Protein AF-A0A740TVR3-F1 (afdb_monomer_lite)

Organism: NCBI:txid1620419

pLDDT: mean 89.8, std 11.78, range [34.44, 98.0]

Sequence (147 aa):
MEESYIRVKETINGYERLLNIIEQHQGNDGICRLSKKKISSLFGISYTGTLKKLNFLMKYGLIEQDGGGFTRTEKDVILHTPLSLIIRILLLVSKRPDVFSSFKQQAELLGETYENVQTAWGFHGYFFGSKYPNDNQMEVLKENGLK

Radius of gyration: 17.54 Å; chains: 1; bounding box: 45×30×44 Å

Secondary structure (DSSP, 8-state):
-HHHHHHHHHHHHHHHHHHHHHHHTB-TTS-B---HHHHHHHHTS-HHHHHHHHHHHHHTTSEEEETTEEEE-S--TTTSSHHHHHHHHHHHHHH-GGGTT-HHHHHHHHT--HHHHHHHHHHHHHHHSSSS--HHHHHHHHHSS--

Foldseek 3Di:
DVQLVVLLVCVQVLLVVLLVLQQVQADPVQFRQDDLVRSCVVSPDDSVVSVVSVVQCVVLVQWDQPPNGIHGDPDHPCVSALNVVLLVLLLCCLVPVVCVVPLPVSCVVVVHDSVSSVVNLVSVCVSVVHSDDDPVSSVCSVVPVDD

Structure (mmCIF, N/CA/C/O backbone):
data_AF-A0A740TVR3-F1
#
_entry.id   AF-A0A740TVR3-F1
#
loop_
_atom_site.group_PDB
_atom_site.id
_atom_site.type_symbol
_atom_site.label_atom_id
_atom_site.label_alt_id
_atom_site.label_comp_id
_atom_site.label_asym_id
_atom_site.label_entity_id
_atom_site.label_seq_id
_atom_site.pdbx_PDB_ins_code
_atom_site.Cartn_x
_atom_site.Cartn_y
_atom_site.Cartn_z
_atom_site.occupancy
_atom_site.B_iso_or_equiv
_atom_site.auth_seq_id
_atom_site.auth_comp_id
_atom_site.auth_asym_id
_atom_site.auth_atom_id
_atom_site.pdbx_PDB_model_num
ATOM 1 N N . MET A 1 1 ? 21.715 -5.295 0.402 1.00 64.94 1 MET A N 1
ATOM 2 C CA . MET A 1 1 ? 20.537 -6.174 0.205 1.00 64.94 1 MET A CA 1
ATOM 3 C C . MET A 1 1 ? 19.779 -6.423 1.506 1.00 64.94 1 MET A C 1
ATOM 5 O O . MET A 1 1 ? 18.557 -6.357 1.480 1.00 64.94 1 MET A O 1
ATOM 9 N N . GLU A 1 2 ? 20.462 -6.637 2.634 1.00 78.81 2 GLU A N 1
ATOM 10 C CA . GLU A 1 2 ? 19.823 -6.887 3.939 1.00 78.81 2 GLU A CA 1
ATOM 11 C C . GLU A 1 2 ? 18.919 -5.737 4.426 1.00 78.81 2 GLU A C 1
ATOM 13 O O . GLU A 1 2 ? 17.769 -5.973 4.785 1.00 78.81 2 GLU A O 1
ATOM 18 N N . GLU A 1 3 ? 19.360 -4.478 4.320 1.00 84.62 3 GLU A N 1
ATOM 19 C CA . GLU A 1 3 ? 18.525 -3.323 4.695 1.00 84.62 3 GLU A CA 1
ATOM 20 C C . GLU A 1 3 ? 17.240 -3.195 3.864 1.00 84.62 3 GLU A C 1
ATOM 22 O O . GLU A 1 3 ? 16.172 -2.911 4.404 1.00 84.62 3 GLU A O 1
ATOM 27 N N . SER A 1 4 ? 17.315 -3.408 2.547 1.00 85.12 4 SER A N 1
ATOM 28 C CA . SER A 1 4 ? 16.141 -3.341 1.669 1.00 85.12 4 SER A CA 1
ATOM 29 C C . SER A 1 4 ? 15.120 -4.416 2.020 1.00 85.12 4 SER A C 1
ATOM 31 O O . SER A 1 4 ? 13.924 -4.135 2.069 1.00 85.12 4 SER A O 1
ATOM 33 N N . TYR A 1 5 ? 15.590 -5.629 2.326 1.00 87.25 5 TYR A N 1
ATOM 34 C CA . TYR A 1 5 ? 14.737 -6.712 2.805 1.00 87.25 5 TYR A CA 1
ATOM 35 C C . TYR A 1 5 ? 14.031 -6.340 4.117 1.00 87.25 5 TYR A C 1
ATOM 37 O O . TYR A 1 5 ? 12.817 -6.520 4.229 1.00 87.25 5 TYR A O 1
ATOM 45 N N . ILE A 1 6 ? 14.759 -5.749 5.072 1.00 91.62 6 ILE A N 1
ATOM 46 C CA . ILE A 1 6 ? 14.182 -5.257 6.331 1.00 91.62 6 ILE A CA 1
ATOM 47 C C . ILE A 1 6 ? 13.085 -4.220 6.050 1.00 91.62 6 ILE A C 1
ATOM 49 O O . ILE A 1 6 ? 11.966 -4.388 6.528 1.00 91.62 6 ILE A O 1
ATOM 53 N N . ARG A 1 7 ? 13.342 -3.212 5.202 1.00 92.81 7 ARG A N 1
ATOM 54 C CA . ARG A 1 7 ? 12.353 -2.162 4.878 1.00 92.81 7 ARG A CA 1
ATOM 55 C C . ARG A 1 7 ? 11.090 -2.706 4.213 1.00 92.81 7 ARG A C 1
ATOM 57 O O . ARG A 1 7 ? 9.987 -2.258 4.540 1.00 92.81 7 ARG A O 1
ATOM 64 N N . VAL A 1 8 ? 11.229 -3.662 3.289 1.00 92.69 8 VAL A N 1
ATOM 65 C CA . VAL A 1 8 ? 10.079 -4.331 2.656 1.00 92.69 8 VAL A CA 1
ATOM 66 C C . VAL A 1 8 ? 9.262 -5.063 3.718 1.00 92.69 8 VAL A C 1
ATOM 68 O O . VAL A 1 8 ? 8.055 -4.834 3.834 1.00 92.69 8 VAL A O 1
ATOM 71 N N . LYS A 1 9 ? 9.924 -5.886 4.540 1.00 94.06 9 LYS A N 1
ATOM 72 C CA . LYS A 1 9 ? 9.279 -6.677 5.592 1.00 94.06 9 LYS A CA 1
ATOM 73 C C . LYS A 1 9 ? 8.567 -5.793 6.615 1.00 94.06 9 LYS A C 1
ATOM 75 O O . LYS A 1 9 ? 7.408 -6.040 6.929 1.00 94.06 9 LYS A O 1
ATOM 80 N N . GLU A 1 10 ? 9.216 -4.739 7.101 1.00 94.44 10 GLU A N 1
ATOM 81 C CA . GLU A 1 10 ? 8.622 -3.778 8.039 1.00 94.44 10 GLU A CA 1
ATOM 82 C C . GLU A 1 10 ? 7.412 -3.055 7.445 1.00 94.44 10 GLU A C 1
ATOM 84 O O . GLU A 1 10 ? 6.418 -2.821 8.137 1.00 94.44 10 GLU A O 1
ATOM 89 N N . THR A 1 11 ? 7.460 -2.730 6.152 1.00 94.56 11 THR A N 1
ATOM 90 C CA . THR A 1 11 ? 6.354 -2.056 5.467 1.00 94.56 11 THR A CA 1
ATOM 91 C C . THR A 1 11 ? 5.124 -2.946 5.383 1.00 94.56 11 THR A C 1
ATOM 93 O O . THR A 1 11 ? 4.036 -2.493 5.755 1.00 94.56 11 THR A O 1
ATOM 96 N N . ILE A 1 12 ? 5.303 -4.198 4.949 1.00 95.69 12 ILE A N 1
ATOM 97 C CA . ILE A 1 12 ? 4.232 -5.200 4.858 1.00 95.69 12 ILE A CA 1
ATOM 98 C C . ILE A 1 12 ? 3.682 -5.497 6.254 1.00 95.69 12 ILE A C 1
ATOM 100 O O . ILE A 1 12 ? 2.488 -5.324 6.486 1.00 95.69 12 ILE A O 1
ATOM 104 N N . ASN A 1 13 ? 4.556 -5.802 7.219 1.00 95.81 13 ASN A N 1
ATOM 105 C CA . ASN A 1 13 ? 4.166 -6.056 8.607 1.00 95.81 13 ASN A CA 1
ATOM 106 C C . ASN A 1 13 ? 3.408 -4.875 9.223 1.00 95.81 13 ASN A C 1
ATOM 108 O O . ASN A 1 13 ? 2.499 -5.067 10.026 1.00 95.81 13 ASN A O 1
ATOM 112 N N . GLY A 1 14 ? 3.763 -3.642 8.859 1.00 96.12 14 GLY A N 1
ATOM 113 C CA . GLY A 1 14 ? 3.053 -2.454 9.312 1.00 96.12 14 GLY A CA 1
ATOM 114 C C . GLY A 1 14 ? 1.620 -2.365 8.780 1.00 96.12 14 GLY A C 1
ATOM 115 O O . GLY A 1 14 ? 0.759 -1.849 9.486 1.00 96.12 14 GLY A O 1
ATOM 116 N N . TYR A 1 15 ? 1.352 -2.835 7.559 1.00 97.69 15 TYR A N 1
ATOM 117 C CA . TYR A 1 15 ? -0.012 -2.922 7.029 1.00 97.69 15 TYR A CA 1
ATOM 118 C C . TYR A 1 15 ? -0.782 -4.086 7.658 1.00 97.69 15 TYR A C 1
ATOM 120 O O . TYR A 1 15 ? -1.875 -3.861 8.171 1.00 97.69 15 TYR A O 1
ATOM 128 N N . GLU A 1 16 ? -0.179 -5.273 7.730 1.00 97.44 16 GLU A N 1
ATOM 129 C CA . GLU A 1 16 ? -0.783 -6.459 8.357 1.00 97.44 16 GLU A CA 1
ATOM 130 C C . GLU A 1 16 ? -1.135 -6.226 9.826 1.00 97.44 16 GLU A C 1
ATOM 132 O O . GLU A 1 16 ? -2.235 -6.532 10.273 1.00 97.44 16 GLU A O 1
ATOM 137 N N . ARG A 1 17 ? -0.247 -5.587 10.595 1.00 97.50 17 ARG A N 1
ATOM 138 C CA . ARG A 1 17 ? -0.532 -5.268 11.998 1.00 97.50 17 ARG A CA 1
ATOM 139 C C . ARG A 1 17 ? -1.730 -4.328 12.138 1.00 97.50 17 ARG A C 1
ATOM 141 O O . ARG A 1 17 ? -2.476 -4.444 13.103 1.00 97.50 17 ARG A O 1
ATOM 148 N N . LEU A 1 18 ? -1.921 -3.402 11.200 1.00 97.31 18 LEU A N 1
ATOM 149 C CA . LEU A 1 18 ? -3.072 -2.502 11.216 1.00 97.31 18 LEU A CA 1
ATOM 150 C C . LEU A 1 18 ? -4.372 -3.237 10.849 1.00 97.31 18 LEU A C 1
ATOM 152 O O . LEU A 1 18 ? -5.393 -2.985 11.486 1.00 97.31 18 LEU A O 1
ATOM 156 N N . LEU A 1 19 ? -4.320 -4.172 9.893 1.00 98.00 19 LEU A N 1
ATOM 157 C CA . LEU A 1 19 ? -5.432 -5.077 9.576 1.00 98.00 19 LEU A CA 1
ATOM 158 C C . LEU A 1 19 ? -5.802 -5.953 10.779 1.00 98.00 19 LEU A C 1
ATOM 160 O O . LEU A 1 19 ? -6.975 -6.030 11.134 1.00 98.00 19 LEU A O 1
ATOM 164 N N . ASN A 1 20 ? -4.807 -6.509 11.473 1.00 97.38 20 ASN A N 1
ATOM 165 C CA . ASN A 1 20 ? -5.019 -7.321 12.671 1.00 97.38 20 ASN A CA 1
ATOM 166 C C . ASN A 1 20 ? -5.633 -6.506 13.819 1.00 97.38 20 ASN A C 1
ATOM 168 O O . ASN A 1 20 ? -6.495 -7.011 14.528 1.00 97.38 20 ASN A O 1
ATOM 172 N N . ILE A 1 21 ? -5.240 -5.237 14.004 1.00 97.50 21 ILE A N 1
ATOM 173 C CA . ILE A 1 21 ? -5.891 -4.358 14.994 1.00 97.50 21 ILE A CA 1
ATOM 174 C C . ILE A 1 21 ? -7.372 -4.178 14.661 1.00 97.50 21 ILE A C 1
ATOM 176 O O . ILE A 1 21 ? -8.193 -4.190 15.577 1.00 97.50 21 ILE A O 1
ATOM 180 N N . ILE A 1 22 ? -7.710 -3.991 13.382 1.00 97.12 22 ILE A N 1
ATOM 181 C CA . ILE A 1 22 ? -9.101 -3.851 12.943 1.00 97.12 22 ILE A CA 1
ATOM 182 C C . ILE A 1 22 ? -9.864 -5.137 13.257 1.00 97.12 22 ILE A C 1
ATOM 184 O O . ILE A 1 22 ? -10.851 -5.067 13.981 1.00 97.12 22 ILE A O 1
ATOM 188 N N . GLU A 1 23 ? -9.363 -6.285 12.802 1.00 96.31 23 GLU A N 1
ATOM 189 C CA . GLU A 1 23 ? -9.970 -7.609 12.990 1.00 96.31 23 GLU A CA 1
ATOM 190 C C . GLU A 1 23 ? -10.196 -7.960 14.468 1.00 96.31 23 GLU A C 1
ATOM 192 O O . GLU A 1 23 ? -11.309 -8.270 14.878 1.0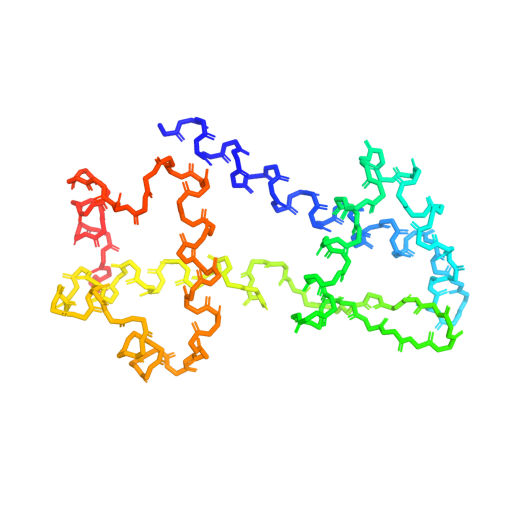0 96.31 23 GLU A O 1
ATOM 197 N N . GLN A 1 24 ? -9.171 -7.805 15.310 1.00 97.06 24 GLN A N 1
ATOM 198 C CA . GLN A 1 24 ? -9.241 -8.129 16.742 1.00 97.06 24 GLN A CA 1
ATOM 199 C C . GLN A 1 24 ? -10.220 -7.253 17.538 1.00 97.06 24 GLN A C 1
ATOM 201 O O . GLN A 1 24 ? -10.517 -7.559 18.691 1.00 97.06 24 GLN A O 1
ATOM 206 N N . HIS A 1 25 ? -10.689 -6.149 16.955 1.00 97.19 25 HIS A N 1
ATOM 207 C CA . HIS A 1 25 ? -11.620 -5.219 17.593 1.00 97.19 25 HIS A CA 1
ATOM 208 C C . HIS A 1 25 ? -12.930 -5.073 16.805 1.00 97.19 25 HIS A C 1
ATOM 210 O O . HIS A 1 25 ? -13.635 -4.071 16.970 1.00 97.19 25 HIS A O 1
ATOM 216 N N . GLN A 1 26 ? -13.255 -6.038 15.941 1.00 95.69 26 GLN A N 1
ATOM 217 C CA . GLN A 1 26 ? -14.571 -6.133 15.315 1.00 95.69 26 GLN A CA 1
ATOM 218 C C . GLN A 1 26 ? -15.634 -6.516 16.355 1.00 95.69 26 GLN A C 1
ATOM 220 O O . GLN A 1 26 ? -15.384 -7.298 17.272 1.00 95.69 26 GLN A O 1
ATOM 225 N N . GLY A 1 27 ? -16.827 -5.933 16.226 1.00 92.94 27 GLY A N 1
ATOM 226 C CA . GLY A 1 27 ? -18.011 -6.403 16.943 1.00 92.94 27 GLY A CA 1
ATOM 227 C C . GLY A 1 27 ? -18.567 -7.695 16.338 1.00 92.94 27 GLY A C 1
ATOM 228 O O . GLY A 1 27 ? -18.056 -8.205 15.344 1.00 92.94 27 GLY A O 1
ATOM 229 N N . ASN A 1 28 ? -19.674 -8.192 16.893 1.00 92.81 28 ASN A N 1
ATOM 230 C CA . ASN A 1 28 ? -20.369 -9.383 16.374 1.00 92.81 28 ASN A CA 1
ATOM 231 C C . ASN A 1 28 ? -20.882 -9.220 14.931 1.00 92.81 28 ASN A C 1
ATOM 233 O O . ASN A 1 28 ? -21.212 -10.202 14.278 1.00 92.81 28 ASN A O 1
ATOM 237 N N . ASP A 1 29 ? -20.977 -7.984 14.450 1.00 93.00 29 ASP A N 1
ATOM 238 C CA . ASP A 1 29 ? -21.356 -7.631 13.084 1.00 93.00 29 ASP A CA 1
ATOM 239 C C . ASP A 1 29 ? -20.155 -7.507 12.133 1.00 93.00 29 ASP A C 1
ATOM 241 O O . ASP A 1 29 ? -20.319 -7.084 10.993 1.00 93.00 29 ASP A O 1
ATOM 245 N N . GLY A 1 30 ? -18.943 -7.836 12.592 1.00 93.94 30 GLY A N 1
ATOM 246 C CA . GLY A 1 30 ? -17.725 -7.728 11.792 1.00 93.94 30 GLY A CA 1
ATOM 247 C C . GLY A 1 30 ? -17.202 -6.296 11.634 1.00 93.94 30 GLY A C 1
ATOM 248 O O . GLY A 1 30 ? -16.249 -6.081 10.886 1.00 93.94 30 GLY A O 1
ATOM 249 N N . ILE A 1 31 ? -17.766 -5.304 12.335 1.00 96.62 31 ILE A N 1
ATOM 250 C CA . ILE A 1 31 ? -17.369 -3.896 12.184 1.00 96.62 31 ILE A CA 1
ATOM 251 C C . ILE A 1 31 ? -16.494 -3.456 13.362 1.00 96.62 31 ILE A C 1
ATOM 253 O O . ILE A 1 31 ? -16.909 -3.467 14.525 1.00 96.62 31 ILE A O 1
ATOM 257 N N . CYS A 1 32 ? -15.284 -2.985 13.063 1.00 97.06 32 CYS A N 1
ATOM 258 C CA . CYS A 1 32 ? -14.396 -2.336 14.021 1.00 97.06 32 CYS A CA 1
ATOM 259 C C . CYS A 1 32 ? -14.809 -0.874 14.220 1.00 97.06 32 CYS A C 1
ATOM 261 O O . CYS A 1 32 ? -14.596 -0.025 13.354 1.00 97.06 32 CYS A O 1
ATOM 263 N N . ARG A 1 33 ? -15.366 -0.548 15.390 1.00 96.44 33 ARG A N 1
ATOM 264 C CA . ARG A 1 33 ? -15.820 0.818 15.732 1.00 96.44 33 ARG A CA 1
ATOM 265 C C . ARG A 1 33 ? -14.800 1.634 16.520 1.00 96.44 33 ARG A C 1
ATOM 267 O O . ARG A 1 33 ? -15.133 2.671 17.097 1.00 96.44 33 ARG A O 1
ATOM 274 N N . LEU A 1 34 ? -13.545 1.187 16.567 1.00 96.81 34 LEU A N 1
ATOM 275 C CA . LEU A 1 34 ? -12.493 1.982 17.183 1.00 96.81 34 LEU A CA 1
ATOM 276 C C . LEU A 1 34 ? -12.326 3.307 16.438 1.00 96.81 34 LEU A C 1
ATOM 278 O O . LEU A 1 34 ? -12.202 3.359 15.215 1.00 96.81 34 LEU A O 1
ATOM 282 N N . SER A 1 35 ? -12.235 4.399 17.195 1.00 95.81 35 SER A N 1
ATOM 283 C CA . SER A 1 35 ? -11.859 5.679 16.604 1.00 95.81 35 SER A CA 1
ATOM 284 C C . SER A 1 35 ? -10.455 5.593 15.995 1.00 95.81 35 SER A C 1
ATOM 286 O O . SER A 1 35 ? -9.561 4.942 16.541 1.00 95.81 35 SER A O 1
ATOM 288 N N . LYS A 1 36 ? -10.210 6.348 14.918 1.00 95.31 36 LYS A N 1
ATOM 289 C CA . LYS A 1 36 ? -8.877 6.475 14.296 1.00 95.31 36 LYS A CA 1
ATOM 290 C C . LYS A 1 36 ? -7.784 6.830 15.322 1.00 95.31 36 LYS A C 1
ATOM 292 O O . LYS A 1 36 ? -6.650 6.371 15.206 1.00 95.31 36 LYS A O 1
ATOM 297 N N . LYS A 1 37 ? -8.121 7.619 16.357 1.00 96.31 37 LYS A N 1
ATOM 298 C CA . LYS A 1 37 ? -7.207 7.966 17.462 1.00 96.31 37 LYS A CA 1
ATOM 299 C C . LYS A 1 37 ? -6.844 6.743 18.304 1.00 96.31 37 LYS A C 1
ATOM 301 O O . LYS A 1 37 ? -5.668 6.542 18.602 1.00 96.31 37 LYS A O 1
ATOM 306 N N . LYS A 1 38 ? -7.830 5.912 18.657 1.00 97.50 38 LYS A N 1
ATOM 307 C CA . LYS A 1 38 ? -7.595 4.683 19.422 1.00 97.50 38 LYS A CA 1
ATOM 308 C C . LYS A 1 38 ? -6.804 3.661 18.608 1.00 97.50 38 LYS A C 1
ATOM 310 O O . LYS A 1 38 ? -5.848 3.107 19.139 1.00 97.50 38 LYS A O 1
ATOM 315 N N . ILE A 1 39 ? -7.124 3.502 17.321 1.00 97.12 39 ILE A N 1
ATOM 316 C CA . ILE A 1 39 ? -6.341 2.676 16.389 1.00 97.12 39 ILE A CA 1
ATOM 317 C C . ILE A 1 39 ? -4.881 3.140 16.370 1.00 97.12 39 ILE A C 1
ATOM 319 O O . ILE A 1 39 ? -3.984 2.326 16.538 1.00 97.12 39 ILE A O 1
ATOM 323 N N . SER A 1 40 ? -4.622 4.447 16.250 1.00 97.12 40 SER A N 1
ATOM 324 C CA . SER A 1 40 ? -3.248 4.970 16.263 1.00 97.12 40 SER A CA 1
ATOM 325 C C . SER A 1 40 ? -2.511 4.708 17.574 1.00 97.12 40 SER A C 1
ATOM 327 O O . SER A 1 40 ? -1.319 4.418 17.546 1.00 97.12 40 SER A O 1
ATOM 329 N N . SER A 1 41 ? -3.205 4.811 18.711 1.00 97.31 41 SER A N 1
ATOM 330 C CA . SER A 1 41 ? -2.630 4.510 20.025 1.00 97.31 41 SER A CA 1
ATOM 331 C C . SER A 1 41 ? -2.241 3.036 20.149 1.00 97.31 41 SER A C 1
ATOM 333 O O . SER A 1 41 ? -1.157 2.754 20.646 1.00 97.31 41 SER A O 1
ATOM 335 N N . LEU A 1 42 ? -3.082 2.117 19.665 1.00 97.19 42 LEU A N 1
ATOM 336 C CA . LEU A 1 42 ? -2.788 0.679 19.641 1.00 97.19 42 LEU A CA 1
ATOM 337 C C . LEU A 1 42 ? -1.679 0.340 18.641 1.00 97.19 42 LEU A C 1
ATOM 339 O O . LEU A 1 42 ? -0.832 -0.508 18.899 1.00 97.19 42 LEU A O 1
ATOM 343 N N . PHE A 1 43 ? -1.672 1.021 17.496 1.00 96.25 43 PHE A N 1
ATOM 344 C CA . PHE A 1 43 ? -0.697 0.791 16.443 1.00 96.25 43 PHE A CA 1
ATOM 345 C C . PHE A 1 43 ? 0.693 1.339 16.792 1.00 96.25 43 PHE A C 1
ATOM 347 O O . PHE A 1 43 ? 1.674 0.874 16.219 1.00 96.25 43 PHE A O 1
ATOM 354 N N . GLY A 1 44 ? 0.808 2.286 17.728 1.00 93.75 44 GLY A N 1
ATOM 355 C CA . GLY A 1 44 ? 2.093 2.718 18.285 1.00 93.75 44 GLY A CA 1
ATOM 356 C C . GLY A 1 44 ? 2.929 3.624 17.375 1.00 93.75 44 GLY A C 1
ATOM 357 O O . GLY A 1 44 ? 4.135 3.730 17.571 1.00 93.75 44 GLY A O 1
ATOM 358 N N . ILE A 1 45 ? 2.315 4.281 16.383 1.00 91.19 45 ILE A N 1
ATOM 359 C CA . ILE A 1 45 ? 2.966 5.345 15.598 1.00 91.19 45 ILE A CA 1
ATOM 360 C C . ILE A 1 45 ? 2.137 6.633 15.628 1.00 91.19 45 ILE A C 1
ATOM 362 O O . ILE A 1 45 ? 1.026 6.674 16.165 1.00 91.19 45 ILE A O 1
ATOM 366 N N . SER A 1 46 ? 2.673 7.697 15.025 1.00 95.19 46 SER A N 1
ATOM 367 C CA . SER A 1 46 ? 1.990 8.989 14.941 1.00 95.19 46 SER A CA 1
ATOM 368 C C . SER A 1 46 ? 0.611 8.881 14.282 1.00 95.19 46 SER A C 1
ATOM 370 O O . SER A 1 46 ? 0.407 8.118 13.336 1.00 95.19 46 SER A O 1
ATOM 372 N N . TYR A 1 47 ? -0.327 9.714 14.739 1.00 95.94 47 TYR A N 1
ATOM 373 C CA . TYR A 1 47 ? -1.687 9.765 14.196 1.00 95.94 47 TYR A CA 1
ATOM 374 C C . TYR A 1 47 ? -1.697 9.950 12.675 1.00 95.94 47 TYR A C 1
ATOM 376 O O . TYR A 1 47 ? -2.346 9.191 11.959 1.00 95.94 47 TYR A O 1
ATOM 384 N N . THR A 1 48 ? -0.895 10.885 12.162 1.00 96.94 48 THR A N 1
ATOM 385 C CA . THR A 1 48 ? -0.750 11.125 10.720 1.00 96.94 48 THR A CA 1
ATOM 386 C C . THR A 1 48 ? -0.207 9.904 9.975 1.00 96.94 48 THR A C 1
ATOM 388 O O . THR A 1 48 ? -0.683 9.598 8.883 1.00 96.94 48 THR A O 1
ATOM 391 N N . GLY A 1 49 ? 0.768 9.188 10.547 1.00 95.06 49 GLY A N 1
ATOM 392 C CA . GLY A 1 49 ? 1.299 7.955 9.961 1.00 95.06 49 GLY A CA 1
ATOM 393 C C . GLY A 1 49 ? 0.240 6.855 9.883 1.00 95.06 49 GLY A C 1
ATOM 394 O O . GLY A 1 49 ? 0.072 6.233 8.834 1.00 95.06 49 GLY A O 1
ATOM 395 N N . THR A 1 50 ? -0.531 6.678 10.958 1.00 96.75 50 THR A N 1
ATOM 396 C CA . THR A 1 50 ? -1.656 5.736 11.005 1.00 96.75 50 THR A CA 1
ATOM 397 C C . THR A 1 50 ? -2.715 6.087 9.963 1.00 96.75 50 THR A C 1
ATOM 399 O O . THR A 1 50 ? -3.141 5.214 9.213 1.00 96.75 50 THR A O 1
ATOM 402 N N . LEU A 1 51 ? -3.103 7.363 9.850 1.00 97.00 51 LEU A N 1
ATOM 403 C CA . LEU A 1 51 ? -4.086 7.804 8.856 1.00 97.00 51 LEU A CA 1
ATOM 404 C C . LEU A 1 51 ? -3.626 7.545 7.420 1.00 97.00 51 LEU A C 1
ATOM 406 O O . LEU A 1 51 ? -4.419 7.074 6.610 1.00 97.00 51 LEU A O 1
ATOM 410 N N . LYS A 1 52 ? -2.352 7.810 7.101 1.00 96.12 52 LYS A N 1
ATOM 411 C CA . LYS A 1 52 ? -1.796 7.503 5.774 1.00 96.12 52 LYS A CA 1
ATOM 412 C C . LYS A 1 52 ? -1.914 6.012 5.452 1.00 96.12 52 LYS A C 1
ATOM 414 O O . LYS A 1 52 ? -2.304 5.670 4.340 1.00 96.12 52 LYS A O 1
ATOM 419 N N . LYS A 1 53 ? -1.631 5.136 6.423 1.00 96.62 53 LYS A N 1
ATOM 420 C CA . LYS A 1 53 ? -1.763 3.684 6.245 1.00 96.62 53 LYS A CA 1
ATOM 421 C C . LYS A 1 53 ? -3.219 3.232 6.138 1.00 96.62 53 LYS A C 1
ATOM 423 O O . LYS A 1 53 ? -3.517 2.449 5.249 1.00 96.62 53 LYS A O 1
ATOM 428 N N . LEU A 1 54 ? -4.129 3.763 6.956 1.00 97.00 54 LEU A N 1
ATOM 429 C CA . LEU A 1 54 ? -5.566 3.483 6.824 1.00 97.00 54 LEU A CA 1
ATOM 430 C C . LEU A 1 54 ? -6.090 3.900 5.447 1.00 97.00 54 LEU A C 1
ATOM 432 O O . LEU A 1 54 ? -6.776 3.125 4.793 1.00 97.00 54 LEU A O 1
ATOM 436 N N . ASN A 1 55 ? -5.723 5.092 4.973 1.00 96.94 55 ASN A N 1
ATOM 437 C CA . ASN A 1 55 ? -6.117 5.566 3.647 1.00 96.94 55 ASN A CA 1
ATOM 438 C C . ASN A 1 55 ? -5.547 4.690 2.530 1.00 96.94 55 ASN A C 1
ATOM 440 O O . ASN A 1 55 ? -6.228 4.460 1.538 1.00 96.94 55 ASN A O 1
ATOM 444 N N . PHE A 1 56 ? -4.322 4.188 2.689 1.00 97.00 56 PHE A N 1
ATOM 445 C CA . PHE A 1 56 ? -3.742 3.226 1.758 1.00 97.00 56 PHE A CA 1
ATOM 446 C C . PHE A 1 56 ? -4.549 1.921 1.726 1.00 97.00 56 PHE A C 1
ATOM 448 O O . PHE A 1 56 ? -4.940 1.478 0.650 1.00 97.00 56 PHE A O 1
ATOM 455 N N . LEU A 1 57 ? -4.859 1.348 2.893 1.00 97.62 57 LEU A N 1
ATOM 456 C CA . LEU A 1 57 ? -5.666 0.131 2.998 1.00 97.62 57 LEU A CA 1
ATOM 457 C C . LEU A 1 57 ? -7.069 0.321 2.401 1.00 97.62 57 LEU A C 1
ATOM 459 O O . LEU A 1 57 ? -7.532 -0.552 1.675 1.00 97.62 57 LEU A O 1
ATOM 463 N N . MET A 1 58 ? -7.713 1.470 2.635 1.00 97.12 58 MET A N 1
ATOM 464 C CA . MET A 1 58 ? -9.007 1.806 2.024 1.00 97.12 58 MET A CA 1
ATOM 465 C C . MET A 1 58 ? -8.899 1.979 0.508 1.00 97.12 58 MET A C 1
ATOM 467 O O . MET A 1 58 ? -9.714 1.434 -0.227 1.00 97.12 58 MET A O 1
ATOM 471 N N . LYS A 1 59 ? -7.879 2.700 0.020 1.00 96.19 59 LYS A N 1
ATOM 472 C CA . LYS A 1 59 ? -7.673 2.952 -1.417 1.00 96.19 59 LYS A CA 1
ATOM 473 C C . LYS A 1 59 ? -7.591 1.650 -2.215 1.00 96.19 59 LYS A C 1
ATOM 475 O O . LYS A 1 59 ? -8.131 1.579 -3.312 1.00 96.19 59 LYS A O 1
ATOM 480 N N . TYR A 1 60 ? -6.907 0.647 -1.673 1.00 96.06 60 TYR A N 1
ATOM 481 C CA . TYR A 1 60 ? -6.750 -0.660 -2.317 1.00 96.06 60 TYR A CA 1
ATOM 482 C C . TYR A 1 60 ? -7.813 -1.678 -1.863 1.00 96.06 60 TYR A C 1
ATOM 484 O O . TYR A 1 60 ? -7.778 -2.849 -2.242 1.00 96.06 60 TYR A O 1
ATOM 492 N N . GLY A 1 61 ? -8.795 -1.224 -1.078 1.00 96.38 61 GLY A N 1
ATOM 493 C CA . GLY A 1 61 ? -9.948 -1.999 -0.637 1.00 96.38 61 GLY A CA 1
ATOM 494 C C . GLY A 1 61 ? -9.587 -3.205 0.220 1.00 96.38 61 GLY A C 1
ATOM 495 O O . GLY A 1 61 ? -10.261 -4.220 0.101 1.00 96.38 61 GLY A O 1
ATOM 496 N N . LEU A 1 62 ? -8.511 -3.117 1.009 1.00 97.88 62 LEU A N 1
ATOM 497 C CA . LEU A 1 62 ? -8.169 -4.097 2.043 1.00 97.88 62 LEU A CA 1
ATOM 498 C C . LEU A 1 62 ? -9.035 -3.912 3.285 1.00 97.88 62 LEU A C 1
ATOM 500 O O . LEU A 1 62 ? -9.267 -4.864 4.027 1.00 97.88 62 LEU A O 1
ATOM 504 N N . ILE A 1 63 ? -9.509 -2.684 3.489 1.00 97.81 63 ILE A N 1
ATOM 505 C CA . ILE A 1 63 ? -10.539 -2.357 4.462 1.00 97.81 63 ILE A CA 1
ATOM 506 C C . ILE A 1 63 ? -11.603 -1.493 3.799 1.00 97.81 63 ILE A C 1
ATOM 508 O O . ILE A 1 63 ? -11.305 -0.719 2.887 1.00 97.81 63 ILE A O 1
ATOM 512 N N . GLU A 1 64 ? -12.817 -1.580 4.314 1.00 96.81 64 GLU A N 1
ATOM 513 C CA . GLU A 1 64 ? -13.953 -0.765 3.898 1.00 96.81 64 GLU A CA 1
ATOM 514 C C . GLU A 1 64 ? -14.471 0.044 5.083 1.00 96.81 64 GLU A C 1
ATOM 516 O O . GLU A 1 64 ? -14.271 -0.334 6.240 1.00 96.81 64 GLU A O 1
ATOM 521 N N . GLN A 1 65 ? -15.099 1.185 4.801 1.00 94.62 65 GLN A N 1
ATOM 522 C CA . GLN A 1 65 ? -15.731 2.009 5.823 1.00 94.62 65 GLN A CA 1
ATOM 523 C C . GLN A 1 65 ? -17.243 1.783 5.778 1.00 94.62 65 GLN A C 1
ATOM 525 O O . GLN A 1 65 ? -17.898 2.228 4.839 1.00 94.62 65 GLN A O 1
ATOM 530 N N . ASP A 1 66 ? -17.782 1.123 6.802 1.00 88.44 66 ASP A N 1
ATOM 531 C CA . ASP A 1 66 ? -19.206 0.792 6.918 1.00 88.44 66 ASP A CA 1
ATOM 532 C C . ASP A 1 66 ? -19.702 0.995 8.358 1.00 88.44 66 ASP A C 1
ATOM 534 O O . ASP A 1 66 ? -18.932 0.886 9.315 1.00 88.44 66 ASP A O 1
ATOM 538 N N . GLY A 1 67 ? -20.976 1.364 8.529 1.00 80.56 67 GLY A N 1
ATOM 539 C CA . GLY A 1 67 ? -21.628 1.483 9.839 1.00 80.56 67 GLY A CA 1
ATOM 540 C C . GLY A 1 67 ? -20.929 2.424 10.834 1.00 80.56 67 GLY A C 1
ATOM 541 O O . GLY A 1 67 ? -21.051 2.244 12.047 1.00 80.56 67 GLY A O 1
ATOM 542 N N . GLY A 1 68 ? -20.154 3.398 10.339 1.00 88.19 68 GLY A N 1
ATOM 543 C CA . GLY A 1 68 ? -19.336 4.304 11.156 1.00 88.19 68 GLY A CA 1
ATOM 544 C C . GLY A 1 68 ? -17.997 3.726 11.647 1.00 88.19 68 GLY A C 1
ATOM 545 O O . GLY A 1 68 ? -17.318 4.382 12.438 1.00 88.19 68 GLY A O 1
ATOM 546 N N . GLY A 1 69 ? -17.603 2.537 11.184 1.00 95.25 69 GLY A N 1
ATOM 547 C CA . GLY A 1 69 ? -16.363 1.842 11.537 1.00 95.25 69 GLY A CA 1
ATOM 548 C C . GLY A 1 69 ? -15.590 1.332 10.317 1.00 95.25 69 GLY A C 1
ATOM 549 O O . GLY A 1 69 ? -15.722 1.872 9.220 1.00 95.25 69 GLY A O 1
ATOM 550 N N . PHE A 1 70 ? -14.754 0.315 10.530 1.00 97.69 70 PHE A N 1
ATOM 551 C CA . PHE A 1 70 ? -13.963 -0.346 9.491 1.00 97.69 70 PHE A CA 1
ATOM 552 C C . PHE A 1 70 ? -14.213 -1.850 9.465 1.00 97.69 70 PHE A C 1
ATOM 554 O O . PHE A 1 70 ? -14.253 -2.481 10.521 1.00 97.69 70 PHE A O 1
ATOM 561 N N . THR A 1 71 ? -14.253 -2.427 8.272 1.00 96.88 71 THR A N 1
ATOM 562 C CA . THR A 1 71 ? -14.317 -3.878 8.065 1.00 96.88 71 THR A CA 1
ATOM 563 C C . THR A 1 71 ? -13.080 -4.323 7.299 1.00 96.88 71 THR A C 1
ATOM 565 O O . THR A 1 71 ? -12.714 -3.693 6.307 1.00 96.88 71 THR A O 1
ATOM 568 N N . ARG A 1 72 ? -12.402 -5.377 7.770 1.00 95.69 72 ARG A N 1
ATOM 569 C CA . ARG A 1 72 ? -11.305 -6.024 7.036 1.00 95.69 72 ARG A CA 1
ATOM 570 C C . ARG A 1 72 ? -11.887 -6.879 5.908 1.00 95.69 72 ARG A C 1
ATOM 572 O O . ARG A 1 72 ? -12.878 -7.566 6.112 1.00 95.69 72 ARG A O 1
ATOM 579 N N . THR A 1 73 ? -11.257 -6.839 4.740 1.00 95.94 73 THR A N 1
ATOM 580 C CA . THR A 1 73 ? -11.553 -7.750 3.622 1.00 95.94 73 THR A CA 1
ATOM 581 C C . THR A 1 73 ? -10.546 -8.904 3.584 1.00 95.94 73 THR A C 1
ATOM 583 O O . THR A 1 73 ? -9.482 -8.825 4.196 1.00 95.94 73 THR A O 1
ATOM 586 N N . GLU A 1 74 ? -10.822 -9.926 2.776 1.00 94.31 74 GLU A N 1
ATOM 587 C CA . GLU A 1 74 ? -9.926 -11.076 2.553 1.00 94.31 74 GLU A CA 1
ATOM 588 C C . GLU A 1 74 ? -8.729 -10.775 1.624 1.00 94.31 74 GLU A C 1
ATOM 590 O O . GLU A 1 74 ? -8.008 -11.678 1.197 1.00 94.31 74 GLU A O 1
ATOM 595 N N . LYS A 1 75 ? -8.511 -9.509 1.246 1.00 95.56 75 LYS A N 1
ATOM 596 C CA . LYS A 1 75 ? -7.440 -9.140 0.315 1.00 95.56 75 LYS A CA 1
ATOM 597 C C . LYS A 1 75 ? -6.067 -9.147 0.982 1.00 95.56 75 LYS A C 1
ATOM 599 O O . LYS A 1 75 ? -5.847 -8.497 2.000 1.00 95.56 75 LYS A O 1
ATOM 604 N N . ASP A 1 76 ? -5.116 -9.792 0.314 1.00 95.06 76 ASP A N 1
ATOM 605 C CA . ASP A 1 76 ? -3.698 -9.802 0.683 1.00 95.06 76 ASP A CA 1
ATOM 606 C C . ASP A 1 76 ? -2.983 -8.472 0.358 1.00 95.06 76 ASP A C 1
ATOM 608 O O . ASP A 1 76 ? -3.177 -7.895 -0.721 1.00 95.06 76 ASP A O 1
ATOM 612 N N . VAL A 1 77 ? -2.119 -8.012 1.276 1.00 95.19 77 VAL A N 1
ATOM 613 C CA . VAL A 1 77 ? -1.346 -6.760 1.163 1.00 95.19 77 VAL A CA 1
ATOM 614 C C . VAL A 1 77 ? -0.421 -6.740 -0.044 1.00 95.19 77 VAL A C 1
ATOM 616 O O . VAL A 1 77 ? -0.296 -5.703 -0.694 1.00 95.19 77 VAL A O 1
ATOM 619 N N . ILE A 1 78 ? 0.244 -7.840 -0.369 1.00 93.44 78 ILE A N 1
ATOM 620 C CA . ILE A 1 78 ? 1.206 -7.885 -1.471 1.00 93.44 78 ILE A CA 1
ATOM 621 C C . ILE A 1 78 ? 0.460 -7.926 -2.806 1.00 93.44 78 ILE A C 1
ATOM 623 O O . ILE A 1 78 ? 0.791 -7.169 -3.723 1.00 93.44 78 ILE A O 1
ATOM 627 N N . LEU A 1 79 ? -0.556 -8.783 -2.910 1.00 91.12 79 LEU A N 1
ATOM 628 C CA . LEU A 1 79 ? -1.256 -9.059 -4.164 1.00 91.12 79 LEU A CA 1
ATOM 629 C C . LEU A 1 79 ? -2.179 -7.920 -4.603 1.00 91.12 79 LEU A C 1
ATOM 631 O O . LEU A 1 79 ? -2.279 -7.658 -5.798 1.00 91.12 79 LEU A O 1
ATOM 635 N N . HIS A 1 80 ? -2.822 -7.222 -3.664 1.00 93.50 80 HIS A N 1
ATOM 636 C CA . HIS A 1 80 ? -3.847 -6.220 -3.987 1.00 93.50 80 HIS A CA 1
ATOM 637 C C . HIS A 1 80 ? -3.358 -4.775 -3.899 1.00 93.50 80 HIS A C 1
ATOM 639 O O . HIS A 1 80 ? -4.145 -3.842 -4.041 1.00 93.50 80 HIS A O 1
ATOM 645 N N . THR A 1 81 ? -2.064 -4.565 -3.666 1.00 93.50 81 THR A N 1
ATOM 646 C CA . THR A 1 81 ? -1.469 -3.229 -3.607 1.00 93.50 81 THR A CA 1
ATOM 647 C C . THR A 1 81 ? -0.332 -3.099 -4.621 1.00 93.50 81 THR A C 1
ATOM 649 O O . THR A 1 81 ? 0.159 -4.104 -5.139 1.00 93.50 81 THR A O 1
ATOM 652 N N . PRO A 1 82 ? 0.173 -1.879 -4.886 1.00 94.00 82 PRO A N 1
ATOM 653 C CA . PRO A 1 82 ? 1.275 -1.671 -5.824 1.00 94.00 82 PRO A CA 1
ATOM 654 C C . PRO A 1 82 ? 2.620 -2.293 -5.410 1.00 94.00 82 PRO A C 1
ATOM 656 O O . PRO A 1 82 ? 3.616 -2.065 -6.091 1.00 94.00 82 PRO A O 1
ATOM 659 N N . LEU A 1 83 ? 2.688 -3.050 -4.309 1.00 92.88 83 LEU A N 1
ATOM 660 C CA . LEU A 1 83 ? 3.892 -3.776 -3.903 1.00 92.88 83 LEU A CA 1
ATOM 661 C C . LEU A 1 83 ? 4.265 -4.864 -4.921 1.00 92.88 83 LEU A C 1
ATOM 663 O O . LEU A 1 83 ? 5.416 -4.919 -5.352 1.00 92.88 83 LEU A O 1
ATOM 667 N N . SER A 1 84 ? 3.304 -5.679 -5.367 1.00 88.81 84 SER A N 1
ATOM 668 C CA . SER A 1 84 ? 3.537 -6.688 -6.416 1.00 88.81 84 SER A CA 1
ATOM 669 C C . SER A 1 84 ? 3.830 -6.060 -7.786 1.00 88.81 84 SER A C 1
ATOM 671 O O . SER A 1 84 ? 4.580 -6.618 -8.593 1.00 88.81 84 SER A O 1
ATOM 673 N N . LEU A 1 85 ? 3.300 -4.856 -8.032 1.00 93.38 85 LEU A N 1
ATOM 674 C CA . LEU A 1 85 ? 3.505 -4.113 -9.274 1.00 93.38 85 LEU A CA 1
ATOM 675 C C . LEU A 1 85 ? 4.976 -3.723 -9.495 1.00 93.38 85 LEU A C 1
ATOM 677 O O . LEU A 1 85 ? 5.405 -3.629 -10.644 1.00 93.38 85 LEU A O 1
ATOM 681 N N . ILE A 1 86 ? 5.773 -3.576 -8.430 1.00 92.25 86 ILE A N 1
ATOM 682 C CA . ILE A 1 86 ? 7.211 -3.274 -8.530 1.00 92.25 86 ILE A CA 1
ATOM 683 C C . ILE A 1 86 ? 7.915 -4.302 -9.423 1.00 92.25 86 ILE A C 1
ATOM 685 O O . ILE A 1 86 ? 8.609 -3.926 -10.362 1.00 92.25 86 ILE A O 1
ATOM 689 N N . ILE A 1 87 ? 7.692 -5.597 -9.184 1.00 88.88 87 ILE A N 1
ATOM 690 C CA . ILE A 1 87 ? 8.353 -6.673 -9.939 1.00 88.88 87 ILE A CA 1
ATOM 691 C C . ILE A 1 87 ? 7.940 -6.623 -11.415 1.00 88.88 87 ILE A C 1
ATOM 693 O O . ILE A 1 87 ? 8.783 -6.723 -12.305 1.00 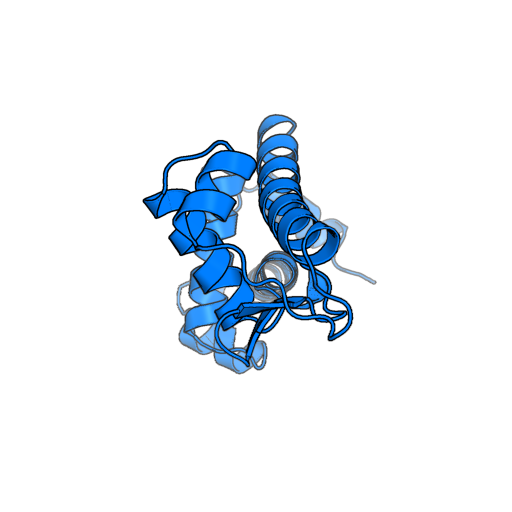88.88 87 ILE A O 1
ATOM 697 N N . ARG A 1 88 ? 6.649 -6.406 -11.689 1.00 92.19 88 ARG A N 1
ATOM 698 C CA . ARG A 1 88 ? 6.116 -6.312 -13.057 1.00 92.19 88 ARG A CA 1
ATOM 699 C C . ARG A 1 88 ? 6.702 -5.121 -13.819 1.00 92.19 88 ARG A C 1
ATOM 701 O O . ARG A 1 88 ? 7.079 -5.271 -14.979 1.00 92.19 88 ARG A O 1
ATOM 708 N N . ILE A 1 89 ? 6.829 -3.967 -13.162 1.00 92.50 89 ILE A N 1
ATOM 709 C CA . ILE A 1 89 ? 7.471 -2.772 -13.724 1.00 92.50 89 ILE A CA 1
ATOM 710 C C . ILE A 1 89 ? 8.947 -3.038 -14.031 1.00 92.50 89 ILE A C 1
ATOM 712 O O . ILE A 1 89 ? 9.414 -2.710 -15.120 1.00 92.50 89 ILE A O 1
ATOM 716 N N . LEU A 1 90 ? 9.677 -3.646 -13.097 1.00 90.38 90 LEU A N 1
ATOM 717 C CA . LEU A 1 90 ? 11.096 -3.954 -13.266 1.00 90.38 90 LEU A CA 1
ATOM 718 C C . LEU A 1 90 ? 11.338 -4.910 -14.444 1.00 90.38 90 LEU A C 1
ATOM 720 O O . LEU A 1 90 ? 12.231 -4.679 -15.260 1.00 90.38 90 LEU A O 1
ATOM 724 N N . LEU A 1 91 ? 10.499 -5.939 -14.587 1.00 90.12 91 LEU A N 1
ATOM 725 C CA . LEU A 1 91 ? 10.535 -6.847 -15.734 1.00 90.12 91 LEU A CA 1
ATOM 726 C C . LEU A 1 91 ? 10.200 -6.133 -17.050 1.00 90.12 91 LEU A C 1
ATOM 728 O O . LEU A 1 91 ? 10.865 -6.375 -18.059 1.00 90.12 91 LEU A O 1
ATOM 732 N N . LEU A 1 92 ? 9.199 -5.245 -17.048 1.00 92.06 92 LEU A N 1
ATOM 733 C CA . LEU A 1 92 ? 8.849 -4.445 -18.221 1.00 92.06 92 LEU A CA 1
ATOM 734 C C . LEU A 1 92 ? 10.031 -3.578 -18.663 1.00 92.06 92 LEU A C 1
ATOM 736 O O . LEU A 1 92 ? 10.408 -3.628 -19.827 1.00 92.06 92 LEU A O 1
ATOM 740 N N . VAL A 1 93 ? 10.638 -2.831 -17.743 1.00 89.69 93 VAL A N 1
ATOM 741 C CA . VAL A 1 93 ? 11.771 -1.938 -18.035 1.00 89.69 93 VAL A CA 1
ATOM 742 C C . VAL A 1 93 ? 13.005 -2.714 -18.489 1.00 89.69 93 VAL A C 1
ATOM 744 O O . VAL A 1 93 ? 13.729 -2.245 -19.360 1.00 89.69 93 VAL A O 1
ATOM 747 N N . SER A 1 94 ? 13.230 -3.918 -17.958 1.00 86.19 94 SER A N 1
ATOM 748 C CA . SER A 1 94 ? 14.318 -4.789 -18.418 1.00 86.19 94 SER A CA 1
ATOM 749 C C . SER A 1 94 ? 14.146 -5.204 -19.886 1.00 86.19 94 SER A C 1
ATOM 751 O O . SER A 1 94 ? 15.112 -5.205 -20.649 1.00 86.19 94 SER A O 1
ATOM 753 N N . LYS A 1 95 ? 12.909 -5.499 -20.310 1.00 88.25 95 LYS A N 1
ATOM 754 C CA . LYS A 1 95 ? 12.583 -5.899 -21.693 1.00 88.25 95 LYS A CA 1
ATOM 755 C C . LYS A 1 95 ? 12.394 -4.715 -22.644 1.00 88.25 95 LYS A C 1
ATOM 757 O O . LYS A 1 95 ? 12.627 -4.847 -23.841 1.00 88.25 95 LYS A O 1
ATOM 762 N N . ARG A 1 96 ? 11.944 -3.577 -22.118 1.00 89.19 96 ARG A N 1
ATOM 763 C CA . ARG A 1 96 ? 11.642 -2.339 -22.844 1.00 89.19 96 ARG A CA 1
ATOM 764 C C . ARG A 1 96 ? 12.227 -1.129 -22.111 1.00 89.19 96 ARG A C 1
ATOM 766 O O . ARG A 1 96 ? 11.495 -0.386 -21.457 1.00 89.19 96 ARG A O 1
ATOM 773 N N . PRO A 1 97 ? 13.549 -0.905 -22.191 1.00 87.06 97 PRO A N 1
ATOM 774 C CA . PRO A 1 97 ? 14.184 0.212 -21.492 1.00 87.06 97 PRO A CA 1
ATOM 775 C C . PRO A 1 97 ? 13.660 1.587 -21.935 1.00 87.06 97 PRO A C 1
ATOM 777 O O . PRO A 1 97 ? 13.699 2.540 -21.160 1.00 87.06 97 PRO A O 1
ATOM 780 N N . ASP A 1 98 ? 13.121 1.685 -23.155 1.00 87.56 98 ASP A N 1
ATOM 781 C CA . ASP A 1 98 ? 12.530 2.896 -23.732 1.00 87.56 98 ASP A CA 1
ATOM 782 C C . ASP A 1 98 ? 11.362 3.452 -22.906 1.00 87.56 98 ASP A C 1
ATOM 784 O O . ASP A 1 98 ? 11.180 4.668 -22.840 1.00 87.56 98 ASP A O 1
ATOM 788 N N . VAL A 1 99 ? 10.605 2.589 -22.218 1.00 91.44 99 VAL A N 1
ATOM 789 C CA . VAL A 1 99 ? 9.424 3.019 -21.452 1.00 91.44 99 VAL A CA 1
ATOM 790 C C . VAL A 1 99 ? 9.759 3.473 -20.031 1.00 91.44 99 VAL A C 1
ATOM 792 O O . VAL A 1 99 ? 8.881 3.938 -19.302 1.00 91.44 99 VAL A O 1
ATOM 795 N N . PHE A 1 100 ? 11.021 3.365 -19.608 1.00 86.50 100 PHE A N 1
ATOM 796 C CA . PHE A 1 100 ? 11.449 3.657 -18.239 1.00 86.50 100 PHE A CA 1
ATOM 797 C C . PHE A 1 100 ? 11.097 5.081 -17.777 1.00 86.50 100 PHE A C 1
ATOM 799 O O . PHE A 1 100 ? 10.647 5.284 -16.648 1.00 86.50 100 PHE A O 1
ATOM 806 N N . SER A 1 101 ? 11.251 6.070 -18.657 1.00 86.88 101 SER A N 1
ATOM 807 C CA . SER A 1 101 ? 10.983 7.479 -18.349 1.00 86.88 101 SER A CA 1
ATOM 808 C C . SER A 1 101 ? 9.494 7.846 -18.379 1.00 86.88 101 SER A C 1
ATOM 810 O O . SER A 1 101 ? 9.135 8.956 -17.984 1.00 86.88 101 SER A O 1
ATOM 812 N N . SER A 1 102 ? 8.615 6.932 -18.809 1.00 93.69 102 SER A N 1
ATOM 813 C CA . SER A 1 102 ? 7.192 7.199 -19.015 1.00 93.69 102 SER A CA 1
ATOM 814 C C . SER A 1 102 ? 6.306 6.290 -18.167 1.00 93.69 102 SER A C 1
ATOM 816 O O . SER A 1 102 ? 5.929 5.189 -18.565 1.00 93.69 102 SER A O 1
ATOM 818 N N . PHE A 1 103 ? 5.884 6.792 -17.004 1.00 94.88 103 PHE A N 1
ATOM 819 C CA . PHE A 1 103 ? 4.902 6.097 -16.163 1.00 94.88 103 PHE A CA 1
ATOM 820 C C . PHE A 1 103 ? 3.569 5.871 -16.883 1.00 94.88 103 PHE A C 1
ATOM 822 O O . PHE A 1 103 ? 2.903 4.875 -16.625 1.00 94.88 103 PHE A O 1
ATOM 829 N N . LYS A 1 104 ? 3.201 6.758 -17.816 1.00 96.81 104 LYS A N 1
ATOM 830 C CA . LYS A 1 104 ? 2.002 6.596 -18.644 1.00 96.81 104 LYS A CA 1
ATOM 831 C C . LYS A 1 104 ? 2.111 5.365 -19.546 1.00 96.81 104 LYS A C 1
ATOM 833 O O . LYS A 1 104 ? 1.219 4.529 -19.523 1.00 96.81 104 LYS A O 1
ATOM 838 N N . GLN A 1 105 ? 3.221 5.217 -20.271 1.00 96.94 105 GLN A N 1
ATOM 839 C CA . GLN A 1 105 ? 3.430 4.041 -21.123 1.00 96.94 105 GLN A CA 1
ATOM 840 C C . GLN A 1 105 ? 3.536 2.754 -20.302 1.00 96.94 105 GLN A C 1
ATOM 842 O O . GLN A 1 105 ? 3.007 1.723 -20.703 1.00 96.94 105 GLN A O 1
ATOM 847 N N . GLN A 1 106 ? 4.181 2.804 -19.132 1.00 96.56 106 GLN A N 1
ATOM 848 C CA . GLN A 1 106 ? 4.224 1.657 -18.222 1.00 96.56 106 GLN A CA 1
ATOM 849 C C . GLN A 1 106 ? 2.825 1.250 -17.750 1.00 96.56 106 GLN A C 1
ATOM 851 O O . GLN A 1 106 ? 2.515 0.064 -17.746 1.00 96.56 106 GLN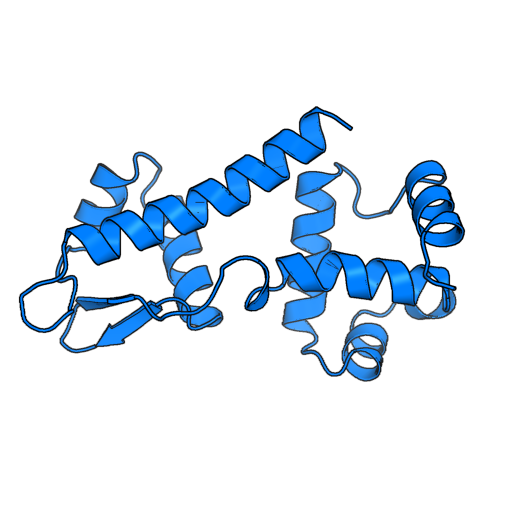 A O 1
ATOM 856 N N . ALA A 1 107 ? 1.980 2.218 -17.389 1.00 97.50 107 ALA A N 1
ATOM 857 C CA . ALA A 1 107 ? 0.601 1.978 -16.975 1.00 97.50 107 ALA A CA 1
ATOM 858 C C . ALA A 1 107 ? -0.218 1.330 -18.102 1.00 97.50 107 ALA A C 1
ATOM 860 O O . ALA A 1 107 ? -0.832 0.286 -17.889 1.00 97.50 107 ALA A O 1
ATOM 861 N N . GLU A 1 108 ? -0.133 1.877 -19.318 1.00 97.50 108 GLU A N 1
ATOM 862 C CA . GLU A 1 108 ? -0.790 1.331 -20.513 1.00 97.50 108 GLU A CA 1
ATOM 863 C C . GLU A 1 108 ? -0.348 -0.112 -20.806 1.00 97.50 108 GLU A C 1
ATOM 865 O O . GLU A 1 108 ? -1.187 -0.983 -21.024 1.00 97.50 108 GLU A O 1
ATOM 870 N N . LEU A 1 109 ? 0.958 -0.396 -20.754 1.00 96.75 109 LEU A N 1
ATOM 871 C CA . LEU A 1 109 ? 1.505 -1.728 -21.045 1.00 96.75 109 LEU A CA 1
ATOM 872 C C . LEU A 1 109 ? 1.222 -2.763 -19.951 1.00 96.75 109 LEU A C 1
ATOM 874 O O . LEU A 1 109 ? 1.189 -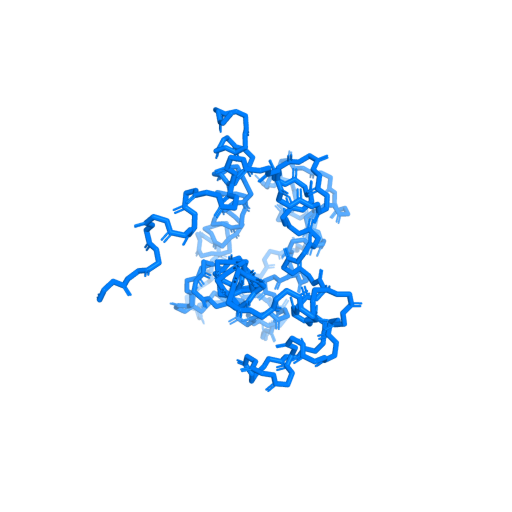3.959 -20.238 1.00 96.75 109 LEU A O 1
ATOM 878 N N . LEU A 1 110 ? 1.044 -2.327 -18.703 1.00 95.81 110 LEU A N 1
ATOM 879 C CA . LEU A 1 110 ? 0.748 -3.207 -17.571 1.00 95.81 110 LEU A CA 1
ATOM 880 C C . LEU A 1 110 ? -0.754 -3.341 -17.294 1.00 95.81 110 LEU A C 1
ATOM 882 O O . LEU A 1 110 ? -1.122 -4.151 -16.443 1.00 95.81 110 LEU A O 1
ATOM 886 N N . GLY A 1 111 ? -1.611 -2.586 -17.988 1.00 95.75 111 GLY A N 1
ATOM 887 C CA . GLY A 1 111 ? -3.044 -2.528 -17.685 1.00 95.75 111 GLY A CA 1
ATOM 888 C C . GLY A 1 111 ? -3.321 -1.964 -16.288 1.00 95.75 111 GLY A C 1
ATOM 889 O O . GLY A 1 111 ? -4.240 -2.410 -15.609 1.00 95.75 111 GLY A O 1
ATOM 890 N N . GLU A 1 112 ? -2.490 -1.025 -15.837 1.00 95.44 112 GLU A N 1
ATOM 891 C CA . GLU A 1 112 ? -2.541 -0.414 -14.507 1.00 95.44 112 GLU A CA 1
ATOM 892 C C . GLU A 1 112 ? -2.884 1.071 -14.602 1.00 95.44 112 GLU A C 1
ATOM 894 O O . GLU A 1 112 ? -2.830 1.679 -15.671 1.00 95.44 112 GLU A O 1
ATOM 899 N N . THR A 1 113 ? -3.198 1.691 -13.467 1.00 96.00 113 THR A N 1
ATOM 900 C CA . THR A 1 113 ? -3.349 3.147 -13.414 1.00 96.00 113 THR A CA 1
ATOM 901 C C . THR A 1 113 ? -1.989 3.836 -13.329 1.00 96.00 113 THR A C 1
ATOM 903 O O . THR A 1 113 ? -1.021 3.307 -12.770 1.00 96.00 113 THR A O 1
ATOM 906 N N . TYR A 1 114 ? -1.922 5.064 -13.844 1.00 96.62 114 TYR A N 1
ATOM 907 C CA . TYR A 1 114 ? -0.735 5.911 -13.727 1.00 96.62 114 TYR A CA 1
ATOM 908 C C . TYR A 1 114 ? -0.320 6.097 -12.257 1.00 96.62 114 TYR A C 1
ATOM 910 O O . TYR A 1 114 ? 0.859 5.993 -11.911 1.00 96.62 114 TYR A O 1
ATOM 918 N N . GLU A 1 115 ? -1.293 6.289 -11.366 1.00 95.50 115 GLU A N 1
ATOM 919 C CA . GLU A 1 115 ? -1.079 6.475 -9.933 1.00 95.50 115 GLU A CA 1
ATOM 920 C C . GLU A 1 115 ? -0.508 5.219 -9.262 1.00 95.50 115 GLU A C 1
ATOM 922 O O . GLU A 1 115 ? 0.317 5.336 -8.350 1.00 95.50 115 GLU A O 1
ATOM 927 N N . ASN A 1 116 ? -0.924 4.019 -9.683 1.00 95.56 116 ASN A N 1
ATOM 928 C CA . ASN A 1 116 ? -0.386 2.763 -9.154 1.00 95.56 116 ASN A CA 1
ATOM 929 C C . ASN A 1 116 ? 1.073 2.585 -9.565 1.00 95.56 116 ASN A C 1
ATOM 931 O O . ASN A 1 116 ? 1.904 2.265 -8.713 1.00 95.56 116 ASN A O 1
ATOM 935 N N . VAL A 1 117 ? 1.402 2.876 -10.827 1.00 96.25 117 VAL A N 1
ATOM 936 C CA . VAL A 1 117 ? 2.784 2.843 -11.325 1.00 96.25 117 VAL A CA 1
ATOM 937 C C . VAL A 1 117 ? 3.665 3.830 -10.562 1.00 96.25 117 VAL A C 1
ATOM 939 O O . VAL A 1 117 ? 4.737 3.462 -10.079 1.00 96.25 117 VAL A O 1
ATOM 942 N N . GLN A 1 118 ? 3.197 5.065 -10.364 1.00 95.00 118 GLN A N 1
ATOM 943 C CA . GLN A 1 118 ? 3.904 6.048 -9.541 1.00 95.00 118 GLN A CA 1
ATOM 944 C C . GLN A 1 118 ? 4.103 5.574 -8.100 1.00 95.00 118 GLN A C 1
ATOM 946 O O . GLN A 1 118 ? 5.191 5.723 -7.541 1.00 95.00 118 GLN A O 1
ATOM 951 N N . THR A 1 119 ? 3.063 4.997 -7.496 1.00 95.25 119 THR A N 1
ATOM 952 C CA . THR A 1 119 ? 3.116 4.489 -6.121 1.00 95.25 119 THR A CA 1
ATOM 953 C C . THR A 1 119 ? 4.122 3.342 -5.998 1.00 95.25 119 THR A C 1
ATOM 955 O O . THR A 1 119 ? 4.915 3.329 -5.057 1.00 95.25 119 THR A O 1
ATOM 958 N N . ALA A 1 120 ? 4.143 2.417 -6.961 1.00 95.19 120 ALA A N 1
ATOM 959 C CA . ALA A 1 120 ? 5.100 1.315 -7.013 1.00 95.19 120 ALA A CA 1
ATOM 960 C C . ALA A 1 120 ? 6.548 1.823 -7.112 1.00 95.19 120 ALA A C 1
ATOM 962 O O . ALA A 1 120 ? 7.401 1.400 -6.332 1.00 95.19 120 ALA A O 1
ATOM 963 N N . TRP A 1 121 ? 6.828 2.801 -7.982 1.00 93.88 121 TRP A N 1
ATOM 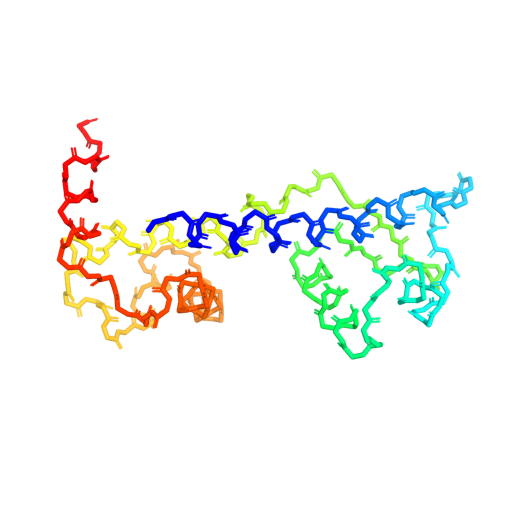964 C CA . TRP A 1 121 ? 8.150 3.440 -8.037 1.00 93.88 121 TRP A CA 1
ATOM 965 C C . TRP A 1 121 ? 8.518 4.178 -6.746 1.00 93.88 121 TRP A C 1
ATOM 967 O O . TRP A 1 121 ? 9.684 4.175 -6.349 1.00 93.88 121 TRP A O 1
ATOM 977 N N . GLY A 1 122 ? 7.541 4.785 -6.069 1.00 93.12 122 GLY A N 1
ATOM 978 C CA . GLY A 1 122 ? 7.734 5.379 -4.746 1.00 93.12 122 GLY A CA 1
ATOM 979 C C . GLY A 1 122 ? 8.190 4.348 -3.711 1.00 93.12 122 GLY A C 1
ATOM 980 O O . GLY A 1 122 ? 9.156 4.587 -2.986 1.00 93.12 122 GLY A O 1
ATOM 981 N N . PHE A 1 123 ? 7.553 3.174 -3.690 1.00 93.62 123 PHE A N 1
ATOM 982 C CA . PHE A 1 123 ? 7.982 2.059 -2.845 1.00 93.62 123 PHE A CA 1
ATOM 983 C C . PHE A 1 123 ? 9.367 1.539 -3.227 1.00 93.62 123 PHE A C 1
ATOM 985 O O . PHE A 1 123 ? 10.198 1.366 -2.339 1.00 93.62 123 PHE A O 1
ATOM 992 N N . HIS A 1 124 ? 9.652 1.360 -4.520 1.00 92.00 124 HIS A N 1
ATOM 993 C CA . HIS A 1 124 ? 10.987 0.973 -4.982 1.00 92.00 124 HIS A CA 1
ATOM 994 C C . HIS A 1 124 ? 12.058 1.936 -4.452 1.00 92.00 124 HIS A C 1
ATOM 996 O O . HIS A 1 124 ? 13.023 1.506 -3.822 1.00 92.00 124 HIS A O 1
ATOM 1002 N N . GLY A 1 125 ? 11.860 3.246 -4.637 1.00 90.12 125 GLY A N 1
ATOM 1003 C CA . GLY A 1 125 ? 12.780 4.270 -4.140 1.00 90.12 125 GLY A CA 1
ATOM 1004 C C . GLY A 1 125 ? 13.007 4.192 -2.630 1.00 90.12 125 GLY A C 1
ATOM 1005 O O . GLY A 1 125 ? 14.141 4.288 -2.164 1.00 90.12 125 GLY A O 1
ATOM 1006 N N . TYR A 1 126 ? 11.942 3.961 -1.863 1.00 91.00 126 TYR A N 1
ATOM 1007 C CA . TYR A 1 126 ? 12.022 3.810 -0.413 1.00 91.00 126 TYR A CA 1
ATOM 1008 C C . TYR A 1 126 ? 12.779 2.538 0.022 1.00 91.00 126 TYR A C 1
ATOM 1010 O O . TYR A 1 126 ? 13.613 2.593 0.935 1.00 91.00 126 TYR A O 1
ATOM 1018 N N . PHE A 1 127 ? 12.530 1.404 -0.637 1.00 90.50 127 PHE A N 1
ATOM 1019 C CA . PHE A 1 127 ? 13.133 0.112 -0.292 1.00 90.50 127 PHE A CA 1
ATOM 1020 C C . PHE A 1 127 ? 14.601 0.010 -0.693 1.00 90.50 127 PHE A C 1
ATOM 1022 O O . PHE A 1 127 ? 15.417 -0.509 0.069 1.00 90.50 127 PHE A O 1
ATOM 1029 N N . PHE A 1 128 ? 14.947 0.510 -1.876 1.00 85.94 128 PHE A N 1
ATOM 1030 C CA . PHE A 1 128 ? 16.264 0.294 -2.473 1.00 85.94 128 PHE A CA 1
ATOM 1031 C C . PHE A 1 128 ? 17.171 1.526 -2.404 1.00 85.94 128 PHE A C 1
ATOM 1033 O O . PHE A 1 128 ? 18.325 1.454 -2.805 1.00 85.94 128 PHE A O 1
ATOM 1040 N N . GLY A 1 129 ? 16.683 2.649 -1.861 1.00 80.75 129 GLY A N 1
ATOM 1041 C CA . GLY A 1 129 ? 17.474 3.872 -1.674 1.00 80.75 129 GLY A CA 1
ATOM 1042 C C . GLY A 1 129 ? 17.751 4.640 -2.967 1.00 80.75 129 GLY A C 1
ATOM 1043 O O . GLY A 1 129 ? 18.302 5.737 -2.931 1.00 80.75 129 GLY A O 1
ATOM 1044 N N . SER A 1 130 ? 17.324 4.104 -4.105 1.00 75.31 130 SER A N 1
ATOM 1045 C CA . SER A 1 130 ? 17.415 4.727 -5.412 1.00 75.31 130 SER A CA 1
ATOM 1046 C C . SER A 1 130 ? 16.095 4.564 -6.151 1.00 75.31 130 SER A C 1
ATOM 1048 O O . SER A 1 130 ? 15.447 3.516 -6.143 1.00 75.31 130 SER A O 1
ATOM 1050 N N . LYS A 1 131 ? 15.701 5.620 -6.862 1.00 64.00 131 LYS A N 1
ATOM 1051 C CA . LYS A 1 131 ? 14.604 5.532 -7.833 1.00 64.00 131 LYS A CA 1
ATOM 1052 C C . LYS A 1 131 ? 14.943 4.562 -8.978 1.00 64.00 131 LYS A C 1
ATOM 1054 O O . LYS A 1 131 ? 14.040 4.065 -9.637 1.00 64.00 131 LYS A O 1
ATOM 1059 N N . TYR A 1 132 ? 16.233 4.300 -9.183 1.00 66.00 132 TYR A N 1
ATOM 1060 C CA . TYR A 1 132 ? 16.790 3.521 -10.282 1.00 66.00 132 TYR A CA 1
ATOM 1061 C C . TYR A 1 132 ? 17.285 2.164 -9.783 1.00 66.00 132 TYR A C 1
ATOM 1063 O O . TYR A 1 132 ? 18.017 2.141 -8.789 1.00 66.00 132 TYR A O 1
ATOM 1071 N N . PRO A 1 133 ? 16.941 1.054 -10.449 1.00 67.25 133 PRO A N 1
ATOM 1072 C CA . PRO A 1 133 ? 17.638 -0.203 -10.234 1.00 67.25 133 PRO A CA 1
ATOM 1073 C C . PRO A 1 133 ? 19.118 -0.014 -10.587 1.00 67.25 133 PRO A C 1
ATOM 1075 O O . PRO A 1 133 ? 19.427 0.578 -11.621 1.00 67.25 133 PRO A O 1
ATOM 1078 N N . ASN A 1 134 ? 20.029 -0.471 -9.734 1.00 69.38 134 ASN A N 1
ATOM 1079 C CA . ASN A 1 134 ? 21.450 -0.515 -10.073 1.00 69.38 134 ASN A CA 1
ATOM 1080 C C . ASN A 1 134 ? 21.749 -1.672 -11.043 1.00 69.38 134 ASN A C 1
ATOM 1082 O O . ASN A 1 134 ? 20.906 -2.547 -11.257 1.00 69.38 134 ASN A O 1
ATOM 1086 N N . ASP A 1 135 ? 22.953 -1.680 -11.618 1.00 67.06 135 ASP A N 1
ATOM 1087 C CA . ASP A 1 135 ? 23.357 -2.672 -12.623 1.00 67.06 135 ASP A CA 1
ATOM 1088 C C . ASP A 1 135 ? 23.170 -4.114 -12.126 1.00 67.06 135 ASP A C 1
ATOM 1090 O O . ASP A 1 135 ? 22.603 -4.938 -12.841 1.00 67.06 135 ASP A O 1
ATOM 1094 N N . ASN A 1 136 ? 23.491 -4.383 -10.856 1.00 65.44 136 ASN A N 1
ATOM 1095 C CA . ASN A 1 136 ? 23.295 -5.697 -10.236 1.00 65.44 136 ASN A CA 1
ATOM 1096 C C . ASN A 1 136 ? 21.808 -6.095 -10.160 1.00 65.44 136 ASN A C 1
ATOM 1098 O O . ASN A 1 136 ? 21.456 -7.251 -10.380 1.00 65.44 136 ASN A O 1
ATOM 1102 N N . GLN A 1 137 ? 20.905 -5.156 -9.855 1.00 67.88 137 GLN A N 1
ATOM 1103 C CA . GLN A 1 137 ? 19.460 -5.420 -9.847 1.00 67.88 137 GLN A CA 1
ATOM 1104 C C . GLN A 1 137 ? 18.942 -5.717 -11.257 1.00 67.88 137 GLN A C 1
ATOM 1106 O O . GLN A 1 137 ? 18.091 -6.590 -11.427 1.00 67.88 137 GLN A O 1
ATOM 1111 N N . MET A 1 138 ? 19.467 -5.021 -12.268 1.00 68.88 138 MET A N 1
ATOM 1112 C CA . MET A 1 138 ? 19.122 -5.269 -13.668 1.00 68.88 138 MET A CA 1
ATOM 1113 C C . MET A 1 138 ? 19.649 -6.618 -14.164 1.00 68.88 138 MET A C 1
ATOM 1115 O O . MET A 1 138 ? 18.966 -7.282 -14.941 1.00 68.88 138 MET A O 1
ATOM 1119 N N . GLU A 1 139 ? 20.827 -7.040 -13.712 1.00 65.12 139 GLU A N 1
ATOM 1120 C CA . GLU A 1 139 ? 21.432 -8.332 -14.045 1.00 65.12 139 GLU A CA 1
ATOM 1121 C C . GLU A 1 139 ? 20.620 -9.497 -13.460 1.00 65.12 139 GLU A C 1
ATOM 1123 O O . GLU A 1 139 ? 20.172 -10.365 -14.208 1.00 65.12 139 GLU A O 1
ATOM 1128 N N . VAL A 1 140 ? 20.252 -9.428 -12.175 1.00 65.25 140 VAL A N 1
ATOM 1129 C CA . VAL A 1 140 ? 19.389 -10.432 -11.520 1.00 65.25 140 VAL A CA 1
ATOM 1130 C C . VAL A 1 140 ? 18.034 -10.575 -12.226 1.00 65.25 140 VAL A C 1
ATOM 1132 O O . VAL A 1 140 ? 17.534 -11.689 -12.384 1.00 65.25 140 VAL A O 1
ATOM 1135 N N . LEU A 1 141 ? 17.431 -9.472 -12.681 1.00 63.56 141 LEU A N 1
ATOM 1136 C CA . LEU A 1 141 ? 16.160 -9.499 -13.419 1.00 63.56 141 LEU A CA 1
ATOM 1137 C C . LEU A 1 141 ? 16.291 -10.114 -14.817 1.00 63.56 141 LEU A C 1
ATOM 1139 O O . LEU A 1 141 ? 15.320 -10.679 -15.320 1.00 63.56 141 LEU A O 1
ATOM 1143 N N . LYS A 1 142 ? 17.459 -9.992 -15.456 1.00 64.12 142 LYS A N 1
ATOM 1144 C CA . LYS A 1 142 ? 17.747 -10.625 -16.751 1.00 64.12 142 LYS A CA 1
ATOM 1145 C C . LYS A 1 142 ? 18.006 -12.120 -16.591 1.00 64.12 142 LYS A C 1
ATOM 1147 O O . LYS A 1 142 ? 17.514 -12.898 -17.400 1.00 64.12 142 LYS A O 1
ATOM 1152 N N . GLU A 1 143 ? 18.717 -12.518 -15.540 1.00 62.09 143 GLU A N 1
ATOM 1153 C CA . GLU A 1 143 ? 19.025 -13.922 -15.244 1.00 62.09 143 GLU A CA 1
ATOM 1154 C C . GLU A 1 143 ? 17.798 -14.714 -14.772 1.00 62.09 143 GLU A C 1
ATOM 1156 O O . GLU A 1 143 ? 17.639 -15.880 -15.125 1.00 62.09 143 GLU A O 1
ATOM 1161 N N . ASN A 1 144 ? 16.905 -14.076 -14.007 1.00 60.31 144 ASN A N 1
ATOM 1162 C CA . ASN A 1 144 ? 15.723 -14.712 -13.410 1.00 60.31 144 ASN A CA 1
ATOM 1163 C C . ASN A 1 144 ? 14.409 -14.355 -14.123 1.00 60.31 144 ASN A C 1
ATOM 1165 O O . ASN A 1 144 ? 13.326 -14.746 -13.682 1.00 60.31 144 ASN A O 1
ATOM 1169 N N . GLY A 1 145 ? 14.482 -13.613 -15.230 1.00 48.50 145 GLY A N 1
ATOM 1170 C CA . GLY A 1 145 ? 13.349 -13.323 -16.099 1.00 48.50 145 GLY A CA 1
ATOM 1171 C C . GLY A 1 145 ? 12.945 -14.556 -16.904 1.00 48.50 145 GLY A C 1
ATOM 1172 O O . GLY A 1 145 ? 13.258 -14.608 -18.085 1.00 48.50 145 GLY A O 1
ATOM 1173 N N . LEU A 1 146 ? 12.289 -15.516 -16.236 1.00 41.66 146 LEU A N 1
ATOM 1174 C CA . LEU A 1 146 ? 11.551 -16.687 -16.745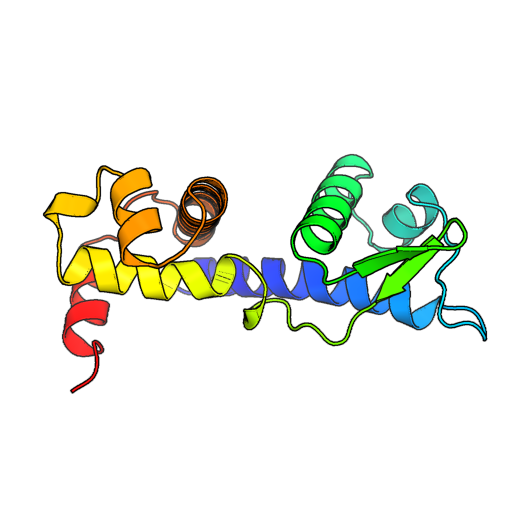 1.00 41.66 146 LEU A CA 1
ATOM 1175 C C . LEU A 1 146 ? 11.849 -17.083 -18.206 1.00 41.66 146 LEU A C 1
ATOM 1177 O O . LEU A 1 146 ? 11.365 -16.442 -19.144 1.00 41.66 146 LEU A O 1
ATOM 1181 N N . LYS A 1 147 ? 12.575 -18.200 -18.363 1.00 34.44 147 LYS A N 1
ATOM 1182 C CA . LYS A 1 147 ? 12.331 -19.131 -19.475 1.00 34.44 147 LYS A CA 1
ATOM 1183 C C . LYS A 1 147 ? 10.895 -19.642 -19.420 1.00 34.44 147 LYS A C 1
ATOM 1185 O O . LYS A 1 147 ? 10.401 -19.844 -18.287 1.00 34.44 147 LYS A O 1
#